Protein AF-A0A842FBC9-F1 (afdb_monomer_lite)

Secondary structure (DSSP, 8-state):
-PPPSSHHHHHHHHHTS-HHHHHHHHHHHHHHT--HHHHH--EEEE--SSS-S--SEEEE-SS-HHHHHHTTS------

Radius of gyration: 13.66 Å; chains: 1; bounding box: 39×27×31 Å

Foldseek 3Di:
DADAQALVLLVVLLVPDDPVVVVVVVVCCVVVVFDSRQQSCWDWDQDDDDPDDDGDIDTHGSDDVVSCVSSSNDDDDDD

pLDDT: mean 86.4, std 14.66, range [50.16, 97.5]

Organism: NCBI:txid1552123

Sequence (79 aa):
MVQDINLVNVKKAVENLPPAMQNNLRTGTRKHNFTLVDIANPQQGKVAEVFGAGGGTQIQLGTVVDWYEKLGLLKEVAK

Structure (mmCIF, N/CA/C/O backbone):
data_AF-A0A842FBC9-F1
#
_entry.id   AF-A0A842FBC9-F1
#
loop_
_atom_site.group_PDB
_atom_site.id
_atom_site.type_symbol
_atom_site.label_atom_id
_atom_site.label_alt_id
_atom_site.label_comp_id
_atom_site.label_asym_id
_atom_site.label_entity_id
_atom_site.label_seq_id
_atom_site.pdbx_PDB_ins_code
_atom_site.Cartn_x
_atom_site.Cartn_y
_atom_site.Cartn_z
_atom_site.occupancy
_atom_site.B_iso_or_equiv
_atom_site.auth_seq_id
_atom_site.auth_comp_id
_atom_site.auth_asym_id
_atom_site.auth_atom_id
_atom_site.pdbx_PDB_model_num
ATOM 1 N N . MET A 1 1 ? -2.186 9.897 11.700 1.00 72.06 1 MET A N 1
ATOM 2 C CA . MET A 1 1 ? -3.590 9.871 11.231 1.00 72.06 1 MET A CA 1
ATOM 3 C C . MET A 1 1 ? -3.640 9.051 9.958 1.00 72.06 1 MET A C 1
ATOM 5 O O . MET A 1 1 ? -2.650 9.072 9.233 1.00 72.06 1 MET A O 1
ATOM 9 N N . VAL A 1 2 ? -4.732 8.320 9.729 1.00 85.12 2 VAL A N 1
ATOM 10 C CA . VAL A 1 2 ? -4.951 7.591 8.469 1.00 85.12 2 VAL A CA 1
ATOM 11 C C . VAL A 1 2 ? -5.172 8.614 7.356 1.00 85.12 2 VAL A C 1
ATOM 13 O O . VAL A 1 2 ? -5.844 9.619 7.589 1.00 85.12 2 VAL A O 1
ATOM 16 N N . GLN A 1 3 ? -4.555 8.399 6.196 1.00 90.88 3 GLN A N 1
ATOM 17 C CA . GLN A 1 3 ?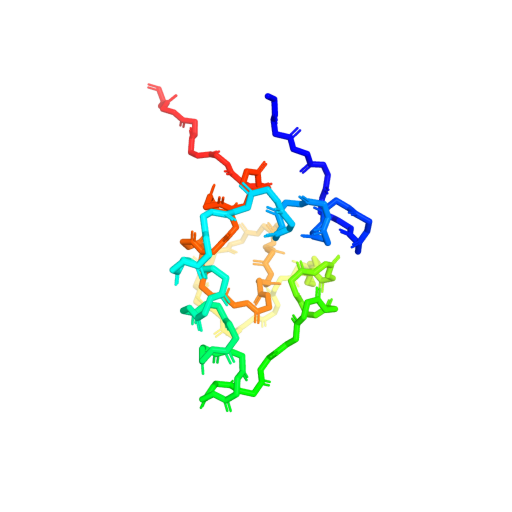 -4.713 9.270 5.030 1.00 90.88 3 GLN A CA 1
ATOM 18 C C . GLN A 1 3 ? -5.717 8.680 4.042 1.00 90.88 3 GLN A C 1
ATOM 20 O O . GLN A 1 3 ? -5.801 7.462 3.900 1.00 90.88 3 GLN A O 1
ATOM 25 N N . ASP A 1 4 ? -6.422 9.549 3.315 1.00 92.12 4 ASP A N 1
ATOM 26 C CA . ASP A 1 4 ? -7.301 9.117 2.228 1.00 92.12 4 ASP A CA 1
ATOM 27 C C . ASP A 1 4 ? -6.518 8.348 1.163 1.00 92.12 4 ASP A C 1
ATOM 29 O O . ASP A 1 4 ? -5.389 8.713 0.812 1.00 92.12 4 ASP A O 1
ATOM 33 N N . ILE A 1 5 ? -7.140 7.317 0.597 1.00 93.44 5 ILE A N 1
ATOM 34 C CA . ILE A 1 5 ? -6.547 6.546 -0.492 1.00 93.44 5 ILE A CA 1
ATOM 35 C C . ILE A 1 5 ? -6.679 7.348 -1.788 1.00 93.44 5 ILE A C 1
ATOM 37 O O . ILE A 1 5 ? -7.754 7.457 -2.368 1.00 93.44 5 ILE A O 1
ATOM 41 N N . ASN A 1 6 ? -5.568 7.935 -2.224 1.00 95.19 6 ASN A N 1
ATOM 42 C CA . ASN A 1 6 ? -5.420 8.594 -3.517 1.00 95.19 6 ASN A CA 1
ATOM 43 C C . ASN A 1 6 ? -3.943 8.582 -3.935 1.00 95.19 6 ASN A C 1
ATOM 45 O O . ASN A 1 6 ? -3.050 8.283 -3.138 1.00 95.19 6 ASN A O 1
ATOM 49 N N . LEU A 1 7 ? -3.661 8.934 -5.190 1.00 96.81 7 LEU A N 1
ATOM 50 C CA . LEU A 1 7 ? -2.308 8.813 -5.737 1.00 96.81 7 LEU A CA 1
ATOM 51 C C . LEU A 1 7 ? -1.285 9.716 -5.030 1.00 96.81 7 LEU A C 1
ATOM 53 O O . LEU A 1 7 ? -0.120 9.336 -4.914 1.00 96.81 7 LEU A O 1
ATOM 57 N N . VAL A 1 8 ? -1.703 10.892 -4.556 1.00 97.50 8 VAL A N 1
ATOM 58 C CA . VAL A 1 8 ? -0.823 11.840 -3.854 1.00 97.50 8 VAL A CA 1
ATOM 59 C C . VAL A 1 8 ? -0.386 11.254 -2.513 1.00 97.50 8 VAL A C 1
ATOM 61 O O . VAL A 1 8 ? 0.810 11.192 -2.228 1.00 97.50 8 VAL A O 1
ATOM 64 N N . ASN A 1 9 ? -1.338 10.757 -1.728 1.00 96.94 9 ASN A N 1
ATOM 65 C CA . ASN A 1 9 ? -1.075 10.168 -0.420 1.00 96.94 9 ASN A CA 1
ATOM 66 C C . ASN A 1 9 ? -0.295 8.852 -0.536 1.00 96.94 9 ASN A C 1
ATOM 68 O O . ASN A 1 9 ? 0.645 8.644 0.225 1.00 96.94 9 ASN A O 1
ATOM 72 N N . VAL A 1 10 ? -0.589 8.012 -1.538 1.00 97.06 10 VAL A N 1
ATOM 73 C CA . VAL A 1 10 ? 0.192 6.791 -1.812 1.00 97.06 10 VAL A CA 1
ATOM 74 C C . VAL A 1 10 ? 1.652 7.131 -2.112 1.00 97.06 10 VAL A C 1
ATOM 76 O O . VAL A 1 10 ? 2.547 6.546 -1.508 1.00 97.06 10 VAL A O 1
ATOM 79 N N . LYS A 1 11 ? 1.921 8.088 -3.010 1.00 97.50 11 LYS A N 1
ATOM 80 C CA . LYS A 1 11 ? 3.300 8.490 -3.340 1.00 97.50 11 LYS A CA 1
ATOM 81 C C . LYS A 1 11 ? 4.037 9.018 -2.114 1.00 97.50 11 LYS A C 1
ATOM 83 O O . LYS A 1 11 ? 5.127 8.541 -1.812 1.00 97.50 11 LYS A O 1
ATOM 88 N N . LYS A 1 12 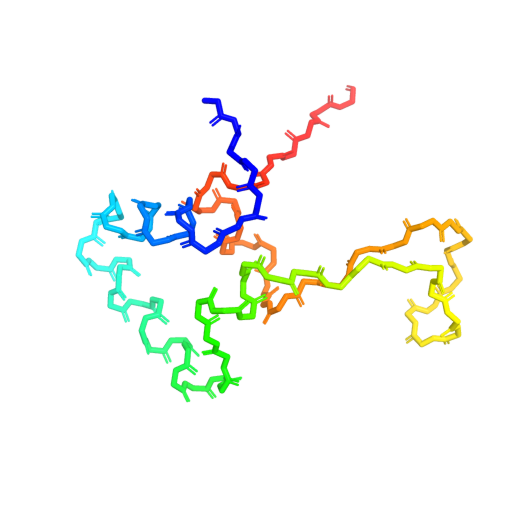? 3.401 9.917 -1.361 1.00 97.06 12 LYS A N 1
ATOM 89 C CA . LYS A 1 12 ? 3.967 10.471 -0.128 1.00 97.06 12 LYS A CA 1
ATOM 90 C C . LYS A 1 12 ? 4.233 9.384 0.917 1.00 97.06 12 LYS A C 1
ATOM 92 O O . LYS A 1 12 ? 5.255 9.418 1.594 1.00 97.06 12 LYS A O 1
ATOM 97 N N . ALA A 1 13 ? 3.338 8.411 1.065 1.00 96.62 13 ALA A N 1
ATOM 98 C CA . ALA A 1 13 ? 3.534 7.293 1.981 1.00 96.62 13 ALA A CA 1
ATOM 99 C C . ALA A 1 13 ? 4.730 6.425 1.565 1.00 96.62 13 ALA A C 1
ATOM 101 O O . ALA A 1 13 ? 5.553 6.089 2.411 1.00 96.62 13 ALA A O 1
ATOM 102 N N . VAL A 1 14 ? 4.882 6.136 0.267 1.00 97.06 14 VAL A N 1
ATOM 103 C CA . VAL A 1 14 ? 6.031 5.386 -0.265 1.00 97.06 14 VAL A CA 1
ATOM 104 C C . VAL A 1 14 ? 7.348 6.132 -0.051 1.00 97.06 14 VAL A C 1
ATOM 106 O O . VAL A 1 14 ? 8.322 5.515 0.369 1.00 97.06 14 VAL A O 1
ATOM 109 N N . GLU A 1 15 ? 7.385 7.443 -0.290 1.00 96.75 15 GLU A N 1
ATOM 110 C CA . GLU A 1 15 ? 8.576 8.277 -0.063 1.00 96.75 15 GLU A CA 1
ATOM 111 C C . GLU A 1 15 ? 9.026 8.266 1.405 1.00 96.75 15 GLU A C 1
ATOM 113 O O . GLU A 1 15 ? 10.223 8.295 1.686 1.00 96.75 15 GLU A O 1
ATOM 118 N N . ASN A 1 16 ? 8.074 8.156 2.337 1.00 96.00 16 ASN A N 1
ATOM 119 C CA . ASN A 1 16 ? 8.342 8.085 3.773 1.00 96.00 16 ASN A CA 1
ATOM 120 C C . ASN A 1 16 ? 8.705 6.674 4.271 1.00 96.00 16 ASN A C 1
ATOM 122 O O . ASN A 1 16 ? 9.065 6.515 5.439 1.00 96.00 16 ASN A O 1
ATOM 126 N N . LEU A 1 17 ? 8.620 5.639 3.427 1.00 96.50 17 LEU A N 1
ATOM 127 C CA . LEU A 1 17 ? 9.042 4.294 3.814 1.00 96.50 17 LEU A CA 1
ATOM 128 C C . LEU A 1 17 ? 10.573 4.214 3.932 1.00 96.50 17 LEU A C 1
ATOM 130 O O . LEU A 1 17 ? 11.288 4.810 3.124 1.00 96.50 17 LEU A O 1
ATOM 134 N N . PRO A 1 18 ? 11.106 3.379 4.842 1.00 97.44 18 PRO A N 1
ATOM 135 C CA . PRO A 1 18 ? 12.514 3.008 4.828 1.00 97.44 18 PRO A CA 1
ATOM 136 C C . PRO A 1 18 ? 12.944 2.465 3.453 1.00 97.44 18 PRO A C 1
ATOM 138 O O . PRO A 1 18 ? 12.175 1.718 2.834 1.00 97.44 18 PRO A O 1
ATOM 141 N N . PRO A 1 19 ? 14.183 2.728 2.990 1.00 96.81 19 PRO A N 1
ATOM 142 C CA . PRO A 1 19 ? 14.651 2.291 1.669 1.00 96.81 19 PRO A CA 1
ATOM 143 C C . PRO A 1 19 ? 14.477 0.787 1.404 1.00 96.81 19 PRO A C 1
ATOM 145 O O . PRO A 1 19 ? 14.120 0.375 0.300 1.00 96.81 19 PRO A O 1
ATOM 148 N N . ALA A 1 20 ? 14.660 -0.048 2.433 1.00 97.19 20 ALA A N 1
ATOM 149 C CA . ALA A 1 20 ? 14.418 -1.486 2.344 1.00 97.19 20 ALA A CA 1
ATOM 150 C C . ALA A 1 20 ? 12.948 -1.816 2.020 1.00 97.19 20 ALA A C 1
ATOM 152 O O . ALA A 1 20 ? 12.673 -2.668 1.177 1.00 97.19 20 ALA A O 1
ATOM 153 N N . MET A 1 21 ? 11.992 -1.106 2.625 1.00 97.31 21 MET A N 1
ATOM 154 C CA . MET A 1 21 ? 10.567 -1.298 2.349 1.00 97.31 21 MET A CA 1
ATOM 155 C C . MET A 1 21 ? 10.164 -0.758 0.974 1.00 97.31 21 MET A C 1
ATOM 157 O O . MET A 1 21 ? 9.379 -1.408 0.287 1.00 97.31 21 MET A O 1
ATOM 161 N N . GLN A 1 22 ? 10.756 0.351 0.519 1.00 97.19 22 GLN A N 1
ATOM 162 C CA . GLN A 1 22 ? 10.568 0.829 -0.857 1.00 97.19 22 GLN A CA 1
ATOM 163 C C . GLN A 1 22 ? 11.053 -0.207 -1.885 1.00 97.19 22 GLN A C 1
ATOM 165 O O . GLN A 1 22 ? 10.385 -0.462 -2.890 1.00 97.19 22 GLN A O 1
ATOM 170 N N . ASN A 1 23 ? 12.194 -0.855 -1.622 1.00 97.31 23 ASN A N 1
ATOM 171 C CA . ASN A 1 23 ? 12.712 -1.940 -2.459 1.00 97.31 23 ASN A CA 1
ATOM 172 C C . ASN A 1 23 ? 11.787 -3.164 -2.463 1.00 97.31 23 ASN A C 1
ATOM 174 O O . ASN A 1 23 ? 11.534 -3.733 -3.530 1.00 97.31 23 ASN A O 1
ATOM 178 N N . ASN A 1 24 ? 11.251 -3.541 -1.301 1.00 96.69 24 ASN A N 1
ATOM 179 C CA . ASN A 1 24 ? 10.285 -4.633 -1.186 1.00 96.69 24 ASN A CA 1
ATOM 180 C C . ASN A 1 24 ? 9.005 -4.329 -1.968 1.00 96.69 24 ASN A C 1
ATOM 182 O O . ASN A 1 24 ? 8.548 -5.180 -2.730 1.00 96.69 24 ASN A O 1
ATOM 186 N N . LEU A 1 25 ? 8.478 -3.105 -1.862 1.00 96.50 25 LEU A N 1
ATOM 187 C CA . LEU A 1 25 ? 7.306 -2.671 -2.620 1.00 96.50 25 LEU A CA 1
ATOM 188 C C . LEU A 1 25 ? 7.572 -2.729 -4.125 1.00 96.50 25 LEU A C 1
ATOM 190 O O . LEU A 1 25 ? 6.800 -3.341 -4.854 1.00 96.50 25 LEU A O 1
ATOM 194 N N . ARG A 1 26 ? 8.701 -2.178 -4.589 1.00 96.06 26 ARG A N 1
ATOM 195 C CA . ARG A 1 26 ? 9.100 -2.218 -6.008 1.00 96.06 26 ARG A CA 1
ATOM 196 C C . ARG A 1 26 ? 9.274 -3.646 -6.536 1.00 96.06 26 ARG A C 1
ATOM 198 O O . ARG A 1 26 ? 9.043 -3.911 -7.712 1.00 96.06 26 ARG A O 1
ATOM 205 N N . THR A 1 27 ? 9.729 -4.563 -5.691 1.00 96.50 27 THR A N 1
ATOM 206 C CA . THR A 1 27 ? 9.869 -5.977 -6.061 1.00 96.50 27 THR A CA 1
ATOM 207 C C . THR A 1 27 ? 8.496 -6.640 -6.142 1.00 96.50 27 THR A C 1
ATOM 209 O O . THR A 1 27 ? 8.220 -7.357 -7.101 1.00 96.50 27 THR A O 1
ATOM 212 N N . GLY A 1 28 ? 7.613 -6.341 -5.185 1.00 95.12 28 GLY A N 1
ATOM 213 C CA . GLY A 1 28 ? 6.226 -6.797 -5.173 1.00 95.12 28 GLY A CA 1
ATOM 214 C C . GLY A 1 28 ? 5.440 -6.332 -6.398 1.00 95.12 28 GLY A C 1
ATOM 215 O O . GLY A 1 28 ? 4.828 -7.165 -7.061 1.00 95.12 28 GLY A O 1
ATOM 216 N N . THR A 1 29 ? 5.519 -5.046 -6.751 1.00 94.06 29 THR A N 1
ATOM 217 C CA . THR A 1 29 ? 4.827 -4.478 -7.923 1.00 94.06 29 THR A CA 1
ATOM 218 C C . THR A 1 29 ? 5.230 -5.180 -9.215 1.00 94.06 29 THR A C 1
ATOM 220 O O . THR A 1 29 ? 4.372 -5.551 -10.009 1.00 94.06 29 THR A O 1
ATOM 223 N N . ARG A 1 30 ? 6.529 -5.452 -9.403 1.00 95.00 30 ARG A N 1
ATOM 224 C CA . ARG A 1 30 ? 7.040 -6.189 -10.571 1.00 95.00 30 ARG A CA 1
ATOM 225 C C . ARG A 1 30 ? 6.618 -7.656 -10.572 1.00 95.00 30 ARG A C 1
ATOM 227 O O . ARG A 1 30 ? 6.225 -8.171 -11.610 1.00 95.00 30 ARG A O 1
ATOM 234 N N . LYS A 1 31 ? 6.715 -8.333 -9.425 1.00 95.94 31 LYS A N 1
ATOM 235 C CA . LYS A 1 31 ? 6.416 -9.768 -9.304 1.00 95.94 31 LYS A CA 1
ATOM 236 C C . LYS A 1 31 ? 4.926 -10.072 -9.476 1.00 95.94 31 LYS A C 1
ATOM 238 O O . LYS A 1 31 ? 4.581 -11.119 -10.011 1.00 95.94 31 LYS A O 1
ATOM 243 N N . HIS A 1 32 ? 4.066 -9.178 -9.001 1.00 91.75 32 HIS A N 1
ATOM 244 C CA . HIS A 1 32 ? 2.617 -9.378 -8.946 1.00 91.75 32 HIS A CA 1
ATOM 245 C C . HIS A 1 32 ? 1.841 -8.464 -9.904 1.00 91.75 32 HIS A C 1
ATOM 247 O O . HIS A 1 32 ? 0.618 -8.456 -9.864 1.00 91.75 32 HIS A O 1
ATOM 253 N N . ASN A 1 33 ? 2.547 -7.724 -10.764 1.00 93.12 33 ASN A N 1
ATOM 254 C CA . ASN A 1 33 ? 1.992 -6.871 -11.814 1.00 93.12 33 ASN A CA 1
ATOM 255 C C . ASN A 1 33 ? 0.917 -5.878 -11.323 1.00 93.12 33 ASN A C 1
ATOM 257 O O . ASN A 1 33 ? -0.140 -5.754 -11.933 1.00 93.12 33 ASN A O 1
ATOM 261 N N . PHE A 1 34 ? 1.199 -5.176 -10.221 1.00 92.56 34 PHE A N 1
ATOM 262 C CA . PHE A 1 34 ? 0.379 -4.061 -9.728 1.00 92.56 34 PHE A CA 1
ATOM 263 C C . PHE A 1 34 ? 1.216 -2.786 -9.613 1.00 92.56 34 PHE A C 1
ATOM 265 O O . PHE A 1 34 ? 2.447 -2.819 -9.583 1.00 92.56 34 PHE A O 1
ATOM 272 N N . THR A 1 35 ? 0.554 -1.643 -9.518 1.00 95.75 35 THR A N 1
ATOM 273 C CA . THR A 1 35 ? 1.154 -0.309 -9.525 1.00 95.75 35 THR A CA 1
ATOM 274 C C . THR A 1 35 ? 0.678 0.522 -8.333 1.00 95.75 35 THR A C 1
ATOM 276 O O . THR A 1 35 ? -0.261 0.168 -7.624 1.00 95.75 35 THR A O 1
ATOM 279 N N . LEU A 1 36 ? 1.300 1.685 -8.116 1.00 96.19 36 LEU A N 1
ATOM 280 C CA . LEU A 1 36 ? 0.802 2.650 -7.126 1.00 96.19 36 LEU A CA 1
ATOM 281 C C . LEU A 1 36 ? -0.573 3.220 -7.506 1.00 96.19 36 LEU A C 1
ATOM 283 O O . LEU A 1 36 ? -1.307 3.661 -6.627 1.00 96.19 36 LEU A O 1
ATOM 287 N N . VAL A 1 37 ? -0.920 3.209 -8.798 1.00 95.06 37 VAL A N 1
ATOM 288 C CA . VAL A 1 37 ? -2.249 3.611 -9.275 1.00 95.06 37 VAL A CA 1
ATOM 289 C C . VAL A 1 37 ? -3.294 2.597 -8.816 1.00 95.06 37 VAL A C 1
ATOM 291 O O . VAL A 1 37 ? -4.361 3.011 -8.378 1.00 95.06 37 VAL A O 1
ATOM 294 N N . ASP A 1 38 ? -2.973 1.304 -8.813 1.00 93.94 38 ASP A N 1
ATOM 295 C CA . ASP A 1 38 ? -3.879 0.262 -8.311 1.00 93.94 38 ASP A CA 1
ATOM 296 C C . ASP A 1 38 ? -4.095 0.387 -6.796 1.00 93.94 38 ASP A C 1
ATOM 298 O O . ASP A 1 38 ? -5.213 0.239 -6.307 1.00 93.94 38 ASP A O 1
ATOM 302 N N . ILE A 1 39 ? -3.048 0.749 -6.041 1.00 94.88 39 ILE A N 1
ATOM 303 C CA . ILE A 1 39 ? -3.186 1.050 -4.605 1.00 94.88 39 ILE A CA 1
ATOM 304 C C . ILE A 1 39 ? -4.087 2.272 -4.391 1.00 94.88 39 ILE A C 1
ATOM 306 O O . ILE A 1 39 ? -4.930 2.264 -3.498 1.00 94.88 39 ILE A O 1
ATOM 310 N N . ALA A 1 40 ? -3.909 3.310 -5.211 1.00 95.31 40 ALA A N 1
ATOM 311 C CA . ALA A 1 40 ? -4.613 4.584 -5.113 1.00 95.31 40 ALA A CA 1
ATOM 312 C C . ALA A 1 40 ? -6.081 4.540 -5.556 1.00 95.31 40 ALA A C 1
ATOM 314 O O . ALA A 1 40 ? -6.812 5.482 -5.263 1.00 95.31 40 ALA A O 1
ATOM 315 N N . ASN A 1 41 ? -6.497 3.492 -6.268 1.00 92.56 41 ASN A N 1
ATOM 316 C CA . ASN A 1 41 ? -7.842 3.361 -6.824 1.00 92.56 41 ASN A CA 1
ATOM 317 C C . ASN A 1 41 ? -8.472 2.015 -6.428 1.00 92.56 41 ASN A C 1
ATOM 319 O O . ASN A 1 41 ? -8.767 1.197 -7.304 1.00 92.56 41 ASN A O 1
ATOM 323 N N . PRO A 1 42 ? -8.679 1.750 -5.123 1.00 87.31 42 PRO A N 1
ATOM 324 C CA . PRO A 1 42 ? -9.428 0.575 -4.706 1.00 87.31 42 PRO A CA 1
ATOM 325 C C . PRO A 1 42 ? -10.848 0.666 -5.272 1.00 87.31 42 PRO A C 1
ATOM 327 O O . PRO A 1 42 ? -11.500 1.710 -5.180 1.00 87.31 42 PRO A O 1
ATOM 330 N N . GLN A 1 43 ? -11.339 -0.418 -5.865 1.00 80.69 43 GLN A N 1
ATOM 331 C CA . GLN A 1 43 ? -12.693 -0.425 -6.406 1.00 80.69 43 GLN A CA 1
ATOM 332 C C . GLN A 1 43 ? -13.692 -0.585 -5.263 1.00 80.69 43 GLN A C 1
ATOM 334 O O . GLN A 1 43 ? -13.570 -1.486 -4.435 1.00 80.69 43 GLN A O 1
ATOM 339 N N . GLN A 1 44 ? -14.683 0.300 -5.210 1.00 67.75 44 GLN A N 1
ATOM 340 C CA . GLN A 1 44 ? -15.762 0.244 -4.230 1.00 67.75 44 GLN A CA 1
ATOM 341 C C . GLN A 1 44 ? -17.057 -0.117 -4.947 1.00 67.75 44 GLN A C 1
ATOM 343 O O . GLN A 1 44 ? -17.433 0.530 -5.924 1.00 67.75 44 GLN A O 1
ATOM 348 N N . GLY A 1 45 ? -17.747 -1.151 -4.471 1.00 62.50 45 GLY A N 1
ATOM 349 C CA . GLY A 1 45 ? -18.976 -1.609 -5.105 1.00 62.50 45 GLY A CA 1
ATOM 350 C C . GLY A 1 45 ? -19.782 -2.570 -4.240 1.00 62.50 45 GLY A C 1
ATOM 351 O O . GLY A 1 45 ? -19.299 -3.142 -3.262 1.00 62.50 45 GLY A O 1
ATOM 352 N N . LYS A 1 46 ? -21.047 -2.754 -4.617 1.00 53.28 46 LYS A N 1
ATOM 353 C CA . LYS A 1 46 ? -21.891 -3.840 -4.117 1.00 53.28 46 LYS A CA 1
ATOM 354 C C . LYS A 1 46 ? -21.392 -5.101 -4.820 1.00 53.28 46 LYS A C 1
ATOM 356 O O . LYS A 1 46 ? -21.637 -5.257 -6.012 1.00 53.28 46 LYS A O 1
ATOM 361 N N . VAL A 1 47 ? -20.596 -5.930 -4.152 1.00 52.91 47 VAL A N 1
ATOM 362 C CA . VAL A 1 47 ? -20.029 -7.113 -4.809 1.00 52.91 47 VAL A CA 1
ATOM 363 C C . VAL A 1 47 ? -21.164 -8.049 -5.209 1.00 52.91 47 VAL A C 1
ATOM 365 O O . VAL A 1 47 ? -21.909 -8.549 -4.367 1.00 52.91 47 VAL A O 1
ATOM 368 N N . ALA A 1 48 ? -21.284 -8.268 -6.515 1.00 50.16 48 ALA A N 1
ATOM 369 C CA . ALA A 1 48 ? -22.017 -9.381 -7.083 1.00 50.16 48 ALA A CA 1
ATOM 370 C C . ALA A 1 48 ? -21.108 -10.623 -7.047 1.00 50.16 48 ALA A C 1
ATOM 372 O O . ALA A 1 48 ? -20.035 -10.632 -7.643 1.00 50.16 48 ALA A O 1
ATOM 373 N N . GLU A 1 49 ? -21.543 -11.633 -6.295 1.00 51.41 49 GLU A N 1
ATOM 374 C CA . GLU A 1 49 ? -21.251 -13.076 -6.414 1.00 51.41 49 GLU A CA 1
ATOM 375 C C . GLU A 1 49 ? -19.801 -13.620 -6.372 1.00 51.41 49 GLU A C 1
ATOM 377 O O . GLU A 1 49 ? -19.651 -14.820 -6.159 1.00 51.41 49 GLU A O 1
ATOM 382 N N . VAL A 1 50 ? -18.727 -12.824 -6.474 1.00 52.25 50 VAL A N 1
ATOM 383 C CA . VAL A 1 50 ? -17.355 -13.377 -6.631 1.00 52.25 50 VAL A CA 1
ATOM 384 C C . VAL A 1 50 ? -16.535 -13.584 -5.344 1.00 52.25 50 VAL A C 1
ATOM 386 O O . VAL A 1 50 ? -15.559 -14.329 -5.377 1.00 52.25 50 VAL A O 1
ATOM 389 N N . PHE A 1 51 ? -16.911 -12.991 -4.202 1.00 56.41 51 PHE A N 1
ATOM 390 C CA . PHE A 1 51 ? -16.118 -13.065 -2.951 1.00 56.41 51 PHE A CA 1
ATOM 391 C C . PHE A 1 51 ? -16.757 -13.895 -1.820 1.00 56.41 51 PHE A C 1
ATOM 393 O O . PHE A 1 51 ? -16.228 -13.938 -0.710 1.00 56.41 51 PHE A O 1
ATOM 400 N N . GLY A 1 52 ? -17.861 -14.600 -2.089 1.00 51.03 52 GLY A N 1
ATOM 401 C CA . GLY A 1 52 ? -18.591 -15.358 -1.068 1.00 51.03 52 GLY A CA 1
ATOM 402 C C . GLY A 1 52 ? -19.499 -14.482 -0.195 1.00 51.03 52 GLY A C 1
ATOM 403 O O . GLY A 1 52 ? -19.390 -13.258 -0.169 1.00 51.03 52 GLY A O 1
ATOM 404 N N . ALA A 1 53 ? -20.460 -15.131 0.465 1.00 55.62 53 ALA A N 1
ATOM 405 C CA . ALA A 1 53 ? -21.620 -14.537 1.130 1.00 55.62 53 ALA A CA 1
ATOM 406 C C . ALA A 1 53 ? -21.271 -13.443 2.161 1.00 55.62 53 ALA A C 1
ATOM 408 O O . ALA A 1 53 ? -21.069 -13.709 3.342 1.00 55.62 53 ALA A O 1
ATOM 409 N N . GLY A 1 54 ? -21.267 -12.191 1.713 1.00 55.72 54 GLY A N 1
ATOM 410 C CA . GLY A 1 54 ? -21.181 -11.011 2.563 1.00 55.72 54 GLY A CA 1
ATOM 411 C C . GLY A 1 54 ? -21.986 -9.889 1.932 1.00 55.72 54 GLY A C 1
ATOM 412 O O . GLY A 1 54 ? -21.467 -9.136 1.115 1.00 55.72 54 GLY A O 1
ATOM 413 N N . GLY A 1 55 ? -23.274 -9.801 2.265 1.00 63.44 55 GLY A N 1
ATOM 414 C CA . GLY A 1 55 ? -24.099 -8.672 1.839 1.00 63.44 55 GLY A CA 1
ATOM 415 C C . GLY A 1 55 ? -23.522 -7.353 2.368 1.00 63.44 55 GLY A C 1
ATOM 416 O O . GLY A 1 55 ? -23.139 -7.274 3.531 1.00 63.44 55 GLY A O 1
ATOM 417 N N . GLY A 1 56 ? -23.448 -6.323 1.522 1.00 69.31 56 GLY A N 1
ATOM 418 C CA . GLY A 1 56 ? -22.945 -4.998 1.896 1.00 69.31 56 GLY A CA 1
ATOM 419 C C . GLY A 1 56 ? -22.147 -4.317 0.783 1.00 69.31 56 GLY A C 1
ATOM 420 O 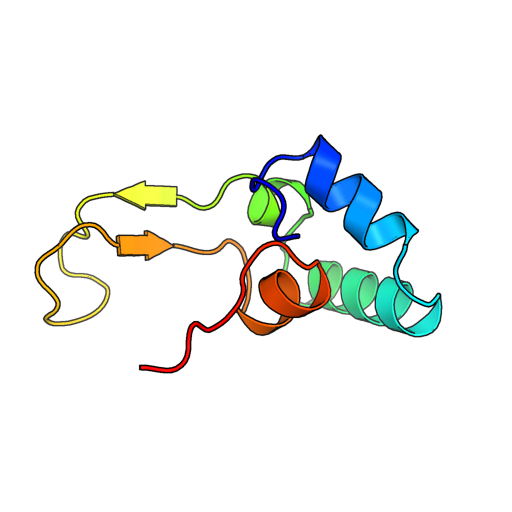O . GLY A 1 56 ? -22.036 -4.830 -0.331 1.00 69.31 56 GLY A O 1
ATOM 421 N N . THR A 1 57 ? -21.600 -3.141 1.089 1.00 72.12 57 THR A N 1
ATOM 422 C CA . THR A 1 57 ? -20.587 -2.482 0.253 1.00 72.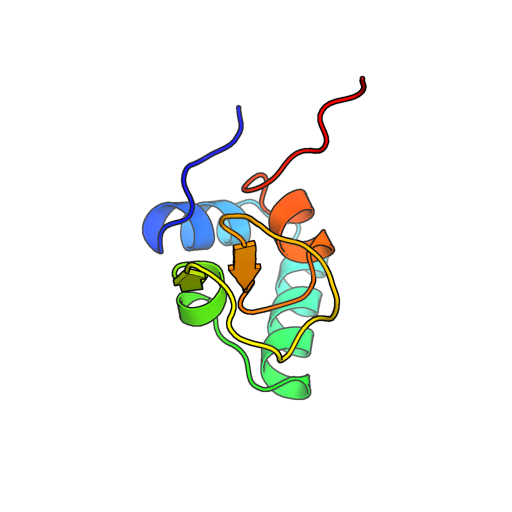12 57 THR A CA 1
ATOM 423 C C . THR A 1 57 ? -19.231 -3.097 0.580 1.00 72.12 57 THR A C 1
ATOM 425 O O . THR A 1 57 ? -18.812 -3.066 1.735 1.00 72.12 57 THR A O 1
ATOM 428 N N . GLN A 1 58 ? -18.549 -3.656 -0.417 1.00 76.19 58 GLN A N 1
ATOM 429 C CA . GLN A 1 58 ? -17.200 -4.203 -0.277 1.00 76.19 58 GLN A CA 1
ATOM 430 C C . GLN A 1 58 ? -16.194 -3.318 -1.026 1.00 76.19 58 GLN A C 1
ATOM 432 O O . GLN A 1 58 ? -16.548 -2.578 -1.949 1.00 76.19 58 GLN A O 1
ATOM 437 N N . ILE A 1 59 ? -14.931 -3.391 -0.604 1.00 80.56 59 ILE A N 1
ATOM 438 C CA . ILE A 1 59 ? -13.809 -2.685 -1.225 1.00 80.56 59 ILE A CA 1
ATOM 439 C C . ILE A 1 59 ? -12.835 -3.733 -1.756 1.00 80.56 59 ILE A C 1
ATOM 441 O O . ILE A 1 59 ? -12.298 -4.528 -0.986 1.00 80.56 59 ILE A O 1
ATOM 445 N N . GLN A 1 60 ? -12.590 -3.719 -3.060 1.00 86.69 60 GLN A N 1
ATOM 446 C CA . GLN A 1 60 ? -11.527 -4.493 -3.678 1.00 86.69 60 GLN A CA 1
ATOM 447 C C . GLN A 1 60 ? -10.246 -3.660 -3.692 1.00 86.69 60 GLN A C 1
ATOM 449 O O . GLN A 1 60 ? -10.149 -2.628 -4.358 1.00 86.69 60 GLN A O 1
ATOM 454 N N . LEU A 1 61 ? -9.254 -4.125 -2.941 1.00 90.88 61 LEU A N 1
ATOM 455 C CA . LEU A 1 61 ? -7.930 -3.520 -2.895 1.00 90.88 61 LEU A CA 1
ATOM 456 C C . LEU A 1 61 ? -7.113 -3.911 -4.137 1.00 90.88 61 LEU A C 1
ATOM 458 O O . LEU A 1 61 ? -7.235 -5.025 -4.645 1.00 90.88 61 LEU A O 1
ATOM 462 N N . GLY A 1 62 ? -6.242 -3.012 -4.601 1.00 88.31 62 GLY A N 1
ATOM 463 C CA . GLY A 1 62 ? -5.333 -3.264 -5.727 1.00 88.31 62 GLY A CA 1
ATOM 464 C C . GLY A 1 62 ? -4.137 -4.160 -5.376 1.00 88.31 62 GLY A C 1
ATOM 465 O O . GLY A 1 62 ? -3.371 -4.552 -6.251 1.00 88.31 62 GLY A O 1
ATOM 466 N N . THR A 1 63 ? -3.952 -4.477 -4.092 1.00 92.69 63 THR A N 1
ATOM 467 C CA . THR A 1 63 ? -2.937 -5.401 -3.567 1.00 92.69 63 THR A CA 1
ATOM 468 C C . THR A 1 63 ? -3.361 -5.902 -2.179 1.00 92.69 63 THR A C 1
ATOM 470 O O . THR A 1 63 ? -4.458 -5.599 -1.710 1.00 92.69 63 THR A O 1
ATOM 473 N N . VAL A 1 64 ? -2.507 -6.672 -1.506 1.00 92.38 64 VAL A N 1
ATOM 474 C CA . VAL A 1 64 ? -2.763 -7.180 -0.150 1.00 92.38 64 VAL A CA 1
ATOM 475 C C . VAL A 1 64 ? -2.918 -6.051 0.880 1.00 92.38 64 VAL A C 1
ATOM 477 O O . VAL A 1 64 ? -2.246 -5.022 0.794 1.00 92.38 64 VAL A O 1
ATOM 480 N N . VAL A 1 65 ? -3.771 -6.269 1.889 1.00 92.69 65 VAL A N 1
ATOM 481 C CA . VAL A 1 65 ? -4.094 -5.281 2.942 1.00 92.69 65 VAL A CA 1
ATOM 482 C C . VAL A 1 65 ? -2.862 -4.772 3.700 1.00 92.69 65 VAL A C 1
ATOM 484 O O . VAL A 1 65 ? -2.775 -3.584 3.995 1.00 92.69 65 VAL A O 1
ATOM 487 N N . ASP A 1 66 ? -1.864 -5.631 3.904 1.00 94.31 66 ASP A N 1
ATOM 488 C CA . ASP A 1 66 ? -0.606 -5.311 4.592 1.00 94.31 66 ASP A CA 1
ATOM 489 C C . ASP A 1 66 ? 0.121 -4.097 3.979 1.00 94.31 66 ASP A C 1
ATOM 491 O O . ASP A 1 66 ? 0.696 -3.279 4.698 1.00 94.31 66 ASP A O 1
ATOM 495 N N . TRP A 1 67 ? 0.042 -3.899 2.656 1.00 95.69 67 TRP A N 1
ATOM 496 C CA . TRP A 1 67 ? 0.615 -2.702 2.034 1.00 95.69 67 TRP A CA 1
ATOM 497 C C . TRP A 1 67 ? -0.156 -1.432 2.382 1.00 95.69 67 TRP A C 1
ATOM 499 O O . TRP A 1 67 ? 0.461 -0.389 2.584 1.00 95.69 67 TRP A O 1
ATOM 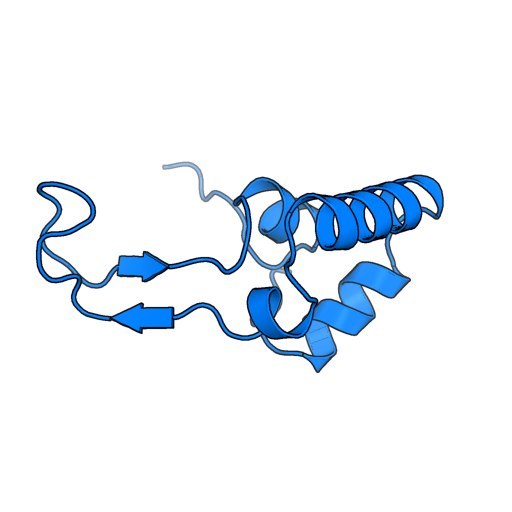509 N N . TYR A 1 68 ? -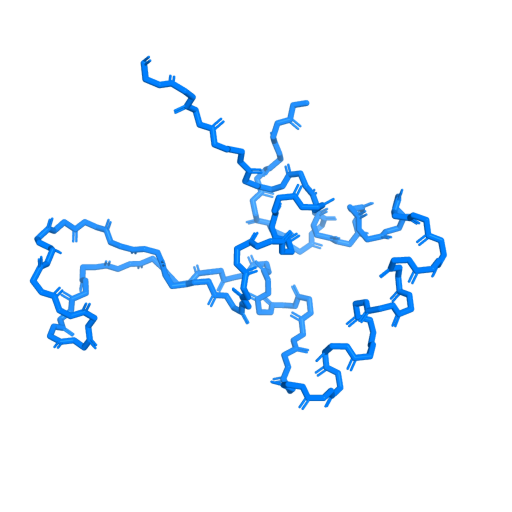1.480 -1.500 2.490 1.00 94.94 68 TYR A N 1
ATOM 510 C CA . TYR A 1 68 ? -2.291 -0.348 2.877 1.00 94.94 68 TYR A CA 1
ATOM 511 C C . TYR A 1 68 ? -2.019 0.066 4.325 1.00 94.94 68 TYR A C 1
ATOM 513 O O . TYR A 1 68 ? -1.945 1.259 4.615 1.00 94.94 68 TYR A O 1
ATOM 521 N N . GLU A 1 69 ? -1.802 -0.895 5.219 1.00 94.31 69 GLU A N 1
ATOM 522 C CA . GLU A 1 69 ? -1.442 -0.631 6.615 1.00 94.31 69 GLU A CA 1
ATOM 523 C C . GLU A 1 69 ? -0.035 -0.040 6.737 1.00 94.31 69 GLU A C 1
ATOM 525 O O . GLU A 1 69 ? 0.152 0.991 7.385 1.00 94.31 69 GLU A O 1
ATOM 530 N N . LYS A 1 70 ? 0.951 -0.620 6.038 1.00 94.81 70 LYS A N 1
ATOM 531 C CA . LYS A 1 70 ? 2.330 -0.096 5.989 1.00 94.81 70 LYS A CA 1
ATOM 532 C C . LYS A 1 70 ? 2.411 1.319 5.423 1.00 94.81 70 LYS A C 1
ATOM 534 O O . LYS A 1 70 ? 3.272 2.091 5.837 1.00 94.81 70 LYS A O 1
ATOM 539 N N . LEU A 1 71 ? 1.523 1.660 4.490 1.00 95.00 71 LEU A N 1
ATOM 540 C CA . LEU A 1 71 ? 1.407 3.003 3.922 1.00 95.00 71 LEU A CA 1
ATOM 541 C C . LEU A 1 71 ? 0.559 3.953 4.790 1.00 95.00 71 LEU A C 1
ATOM 543 O O . LEU A 1 71 ? 0.434 5.128 4.455 1.00 95.00 71 LEU A O 1
ATOM 547 N N . GLY A 1 72 ? -0.025 3.479 5.896 1.00 94.31 72 GLY A N 1
ATOM 548 C CA . GLY A 1 72 ? -0.879 4.288 6.772 1.00 94.31 72 GLY A CA 1
ATOM 549 C C . GLY A 1 72 ? -2.205 4.712 6.128 1.00 94.31 72 GLY A C 1
ATOM 550 O O . GLY A 1 72 ? -2.794 5.719 6.527 1.00 94.31 72 GLY A O 1
ATOM 551 N N . LEU A 1 73 ? -2.653 3.963 5.121 1.00 94.06 73 LEU A N 1
ATOM 552 C CA . LEU A 1 73 ? -3.880 4.192 4.353 1.00 94.06 73 LEU A CA 1
ATOM 553 C C . LEU A 1 73 ? -5.075 3.428 4.925 1.00 94.06 73 LEU A C 1
ATOM 555 O O . LEU A 1 73 ? -6.218 3.829 4.738 1.00 94.06 73 LEU A O 1
ATOM 559 N N . LEU A 1 74 ? -4.807 2.330 5.631 1.00 93.00 74 LEU A N 1
ATOM 560 C CA . LEU A 1 74 ? -5.783 1.588 6.416 1.00 93.00 74 LEU A CA 1
ATOM 561 C C . LEU A 1 74 ? -5.232 1.359 7.820 1.00 93.00 74 LEU A C 1
ATOM 563 O O . LEU A 1 74 ? -4.020 1.338 8.041 1.00 93.00 74 LEU A O 1
ATOM 567 N N . LYS A 1 75 ? -6.141 1.214 8.779 1.00 90.81 75 LYS A N 1
ATOM 568 C CA . LYS A 1 75 ? -5.821 0.857 10.155 1.00 90.81 75 LYS A CA 1
ATOM 569 C C . LYS A 1 75 ? -6.952 0.001 10.703 1.00 90.81 75 LYS A C 1
ATOM 571 O O . LYS A 1 75 ? -8.113 0.400 10.613 1.00 90.81 75 LYS A O 1
ATOM 576 N N . GLU A 1 76 ? -6.608 -1.124 11.313 1.00 87.50 76 GLU A N 1
ATOM 577 C CA . GLU A 1 76 ? -7.562 -1.902 12.091 1.00 87.50 76 GLU A CA 1
ATOM 578 C C . GLU A 1 76 ? -8.065 -1.096 13.302 1.00 87.50 76 GLU A C 1
ATOM 580 O O . GLU A 1 76 ? -7.300 -0.444 14.025 1.00 87.50 76 GLU A O 1
ATOM 585 N N . VAL A 1 77 ? -9.378 -1.125 13.521 1.00 85.00 77 VAL A N 1
ATOM 586 C CA . VAL A 1 77 ? -10.013 -0.531 14.697 1.00 85.00 77 VAL A CA 1
ATOM 587 C C . VAL A 1 77 ? -10.407 -1.682 15.611 1.00 85.00 77 VAL A C 1
ATOM 589 O O . VAL A 1 77 ? -11.289 -2.466 15.264 1.00 85.00 77 VAL A O 1
ATOM 592 N N . ALA A 1 78 ? -9.725 -1.801 16.753 1.00 80.62 78 ALA A N 1
ATOM 593 C CA . ALA A 1 78 ? -10.099 -2.766 17.780 1.00 80.62 78 ALA A CA 1
ATOM 594 C C . ALA A 1 78 ? -11.541 -2.499 18.242 1.00 80.62 78 ALA A C 1
ATOM 596 O O . ALA A 1 78 ? -11.952 -1.340 18.355 1.00 80.62 78 ALA A O 1
ATOM 597 N N . LYS A 1 79 ? -12.291 -3.580 18.447 1.00 64.38 79 LYS A N 1
ATOM 598 C CA . LYS A 1 79 ? -13.710 -3.553 18.808 1.00 64.38 79 LYS A CA 1
ATOM 599 C C . LYS A 1 79 ? -13.928 -3.273 20.289 1.00 64.38 79 LYS A C 1
ATOM 601 O O . LYS A 1 79 ? -13.112 -3.769 21.096 1.00 64.38 79 LYS A O 1
#